Protein AF-A0A538D6B8-F1 (afdb_monomer_lite)

Secondary structure (DSSP, 8-state):
-EEEEETTEEEEEEEE--HHHHHHHHHHHHHHHHHHHTT--BPPEEEEEESSSS-EEEEEEPPSSEE-S---HHHHHHHHHHHHHHTT-----TT---HHHHHHHHHTS-TTSHHHHHHHH-HHHHHHHHHHHHHHGGGTTPPPPS-----S---GGGEEEETTEEEEE--TT--

Radius of gyration: 18.19 Å; chains: 1; bounding box: 43×38×47 Å

Foldseek 3Di:
DDWDADPVGIKDKDKDQDVLLQLCVVVLLVLVVLLVVLVQQAWAWPDWAAPDPRIIMTMTDDWDFAFAPDDDPVNVVVVVVSVVSQFQDDDPDPSHDQVLVVVLCVLPVCVVVVLVVQCVPDVVSVVVSVVVNVVCVVCNPPRDDRGGQDQVDPDRRQFGDDPSHTNYGDDSSDD

pLDDT: mean 91.88, std 6.64, range [50.47, 98.0]

Structure (mmCIF, N/CA/C/O backbone):
data_AF-A0A538D6B8-F1
#
_entry.id   AF-A0A538D6B8-F1
#
loop_
_atom_site.group_PDB
_atom_site.id
_atom_site.type_symbol
_atom_site.label_atom_id
_atom_site.label_alt_id
_atom_site.label_comp_id
_atom_site.label_asym_id
_atom_site.label_entity_id
_atom_site.label_seq_id
_atom_site.pdbx_PDB_ins_code
_atom_site.Cartn_x
_atom_site.Cartn_y
_atom_site.Cartn_z
_atom_site.occupancy
_atom_site.B_iso_or_equiv
_atom_site.auth_seq_id
_atom_site.auth_comp_id
_atom_site.auth_asym_id
_atom_site.auth_atom_id
_atom_site.pdbx_PDB_model_num
ATOM 1 N N . MET A 1 1 ? 0.659 13.974 6.901 1.00 80.56 1 MET A N 1
ATOM 2 C CA . MET A 1 1 ? 0.075 13.015 7.863 1.00 80.56 1 MET A CA 1
ATOM 3 C C . MET A 1 1 ? 0.333 13.519 9.270 1.00 80.56 1 MET A C 1
ATOM 5 O O . MET A 1 1 ? 1.443 13.964 9.541 1.00 80.56 1 MET A O 1
ATOM 9 N N . TRP A 1 2 ? -0.669 13.457 10.142 1.00 91.81 2 TRP A N 1
ATOM 10 C CA . TRP A 1 2 ? -0.565 13.884 11.536 1.00 91.81 2 TRP A CA 1
ATOM 11 C C . TRP A 1 2 ? -1.100 12.805 12.470 1.00 91.81 2 TRP A C 1
ATOM 13 O O . TRP A 1 2 ? -2.063 12.115 12.143 1.00 91.81 2 TRP A O 1
ATOM 23 N N . LEU A 1 3 ? -0.480 12.698 13.642 1.00 90.50 3 LEU A N 1
ATOM 24 C CA . LEU A 1 3 ? -1.014 11.953 14.773 1.00 90.50 3 LEU A CA 1
ATOM 25 C C . LEU A 1 3 ? -1.857 12.904 15.624 1.00 90.50 3 LEU A C 1
ATOM 27 O O . LEU A 1 3 ? -1.390 13.991 15.967 1.00 90.50 3 LEU A O 1
ATOM 31 N N . ALA A 1 4 ? -3.072 12.494 15.974 1.00 91.88 4 ALA A N 1
ATOM 32 C CA . ALA A 1 4 ? -3.955 13.256 16.847 1.00 91.88 4 ALA A CA 1
ATOM 33 C C . ALA A 1 4 ? -4.591 12.357 17.912 1.00 91.88 4 ALA A C 1
ATOM 35 O O . ALA A 1 4 ? -4.790 11.162 17.702 1.00 91.88 4 ALA A O 1
ATOM 36 N N . GLU A 1 5 ? -4.932 12.952 19.052 1.00 93.56 5 GLU A N 1
ATOM 37 C CA . GLU A 1 5 ? -5.775 12.314 20.062 1.00 93.56 5 GLU A CA 1
ATOM 38 C C . GLU A 1 5 ? -7.247 12.597 19.762 1.00 93.56 5 GLU A C 1
ATOM 40 O O . GLU A 1 5 ? -7.612 13.700 19.349 1.00 93.56 5 GLU A O 1
ATOM 45 N N . SER A 1 6 ? -8.106 11.605 19.986 1.00 90.00 6 SER A N 1
ATOM 46 C CA . SER A 1 6 ? -9.552 11.723 19.807 1.00 90.00 6 SER A CA 1
ATOM 47 C C . SER A 1 6 ? -10.302 11.033 20.954 1.00 90.00 6 SER A C 1
ATOM 49 O O . SER A 1 6 ? -9.709 10.236 21.684 1.00 90.00 6 SER A O 1
ATOM 51 N N . PRO A 1 7 ? -11.620 11.254 21.109 1.00 90.62 7 PRO A N 1
ATOM 52 C CA . PRO A 1 7 ? -12.423 10.529 22.097 1.00 90.62 7 PRO A CA 1
ATOM 53 C C . PRO A 1 7 ? -12.424 9.001 21.924 1.00 90.62 7 PRO A C 1
ATOM 55 O O . PRO A 1 7 ? -12.747 8.287 22.869 1.00 90.62 7 PRO A O 1
ATOM 58 N N . VAL A 1 8 ? -12.066 8.496 20.735 1.00 88.75 8 VAL A N 1
ATOM 59 C CA . VAL A 1 8 ? -11.955 7.057 20.433 1.00 88.75 8 VAL A CA 1
ATOM 60 C C . VAL A 1 8 ? -10.505 6.549 20.483 1.00 88.75 8 VAL A C 1
ATOM 62 O O . VAL A 1 8 ? -10.230 5.429 20.058 1.00 88.75 8 VAL A O 1
ATOM 65 N N . GLY A 1 9 ? -9.582 7.360 21.012 1.00 92.75 9 GLY A N 1
ATOM 66 C CA . GLY A 1 9 ? -8.151 7.073 21.115 1.00 92.75 9 GLY A CA 1
ATOM 67 C C . GLY A 1 9 ? -7.306 7.741 20.020 1.00 92.75 9 GLY A C 1
ATOM 68 O O . GLY A 1 9 ? -7.801 8.625 19.310 1.00 92.75 9 GLY A O 1
ATOM 69 N N . PRO A 1 10 ? -6.032 7.336 19.871 1.00 95.50 10 PRO A N 1
ATOM 70 C CA . PRO A 1 10 ? -5.128 7.914 18.884 1.00 95.50 10 PRO A CA 1
ATOM 71 C C . PRO A 1 10 ? -5.572 7.619 17.447 1.00 95.50 10 PRO A C 1
ATOM 73 O O . PRO A 1 10 ? -5.929 6.489 17.101 1.00 95.50 10 PRO A O 1
ATOM 76 N N . VAL A 1 11 ? -5.496 8.634 16.592 1.00 97.12 11 VAL A N 1
ATOM 77 C CA . VAL A 1 11 ? -5.908 8.579 15.185 1.00 97.12 11 VAL A CA 1
ATOM 78 C C . VAL A 1 11 ? -4.834 9.151 14.271 1.00 97.12 11 VAL A C 1
ATOM 80 O O . VAL A 1 11 ? -4.050 10.021 14.658 1.00 97.12 11 VAL A O 1
ATOM 83 N N . VAL A 1 12 ? -4.812 8.663 13.037 1.00 96.69 12 VAL A N 1
ATOM 84 C CA . VAL A 1 12 ? -3.975 9.180 11.958 1.00 96.69 12 VAL A CA 1
ATOM 85 C C . VAL A 1 12 ? -4.847 10.016 11.031 1.00 96.69 12 VAL A C 1
ATOM 87 O O . VAL A 1 12 ? -5.879 9.552 10.552 1.00 96.69 12 VAL A O 1
ATOM 90 N N . VAL A 1 13 ? -4.421 11.254 10.782 1.00 96.00 13 VAL A N 1
ATOM 91 C CA . VAL A 1 13 ? -5.058 12.175 9.838 1.00 96.00 13 VAL A CA 1
ATOM 92 C C . VAL A 1 13 ? -4.179 12.290 8.599 1.00 96.00 13 VAL A C 1
ATOM 94 O O . VAL A 1 13 ? -3.024 12.731 8.680 1.00 96.00 13 VAL A O 1
ATOM 97 N N . LYS A 1 14 ? -4.722 11.932 7.438 1.00 94.44 14 LYS A N 1
ATOM 98 C CA . LYS A 1 14 ? -4.088 12.141 6.132 1.00 94.44 14 LYS A CA 1
ATOM 99 C C . LYS A 1 14 ? -4.869 13.223 5.395 1.00 94.44 14 LYS A C 1
ATOM 101 O O . LYS A 1 14 ? -6.077 13.099 5.237 1.00 94.44 14 LYS A O 1
ATOM 106 N N . VAL A 1 15 ? -4.180 14.285 4.985 1.00 93.31 15 VAL A N 1
ATOM 107 C CA . VAL A 1 15 ? -4.728 15.335 4.115 1.00 93.31 15 VAL A CA 1
ATOM 108 C C . VAL A 1 15 ? -4.021 15.185 2.778 1.00 93.31 15 VAL A C 1
ATOM 110 O O . VAL A 1 15 ? -2.790 15.148 2.739 1.00 93.31 15 VAL A O 1
ATOM 113 N N . LEU A 1 16 ? -4.802 15.041 1.719 1.00 90.25 16 LEU A N 1
ATOM 114 C CA . LEU A 1 16 ? -4.365 14.639 0.394 1.00 90.25 16 LEU A CA 1
ATOM 115 C C . LEU A 1 16 ? -4.830 15.689 -0.609 1.00 90.25 16 LEU A C 1
ATOM 117 O O . LEU A 1 16 ? -6.024 15.965 -0.698 1.00 90.25 16 LEU A O 1
ATOM 121 N N . ALA A 1 17 ? -3.897 16.230 -1.387 1.00 86.62 17 ALA A N 1
ATOM 122 C CA . ALA A 1 17 ? -4.180 17.157 -2.482 1.00 86.62 17 ALA A CA 1
ATOM 123 C C . ALA A 1 17 ? -4.180 16.427 -3.839 1.00 86.62 17 ALA A C 1
ATOM 125 O O . ALA A 1 17 ? -3.571 16.883 -4.803 1.00 86.62 17 ALA A O 1
ATOM 126 N N . ASN A 1 18 ? -4.796 15.240 -3.891 1.00 80.69 18 ASN A N 1
ATOM 127 C CA . ASN A 1 18 ? -4.898 14.424 -5.101 1.00 80.69 18 ASN A CA 1
ATOM 128 C C . ASN A 1 18 ? -6.381 14.091 -5.378 1.00 80.69 18 ASN A C 1
ATOM 130 O O . ASN A 1 18 ? -6.978 13.304 -4.633 1.00 80.69 18 ASN A O 1
ATOM 134 N N . PRO A 1 19 ? -6.992 14.656 -6.438 1.00 76.19 19 PRO A N 1
ATOM 135 C CA . PRO A 1 19 ? -8.399 14.417 -6.757 1.00 76.19 19 PRO A CA 1
ATOM 136 C C . PRO A 1 19 ? -8.697 12.954 -7.125 1.00 76.19 19 PRO A C 1
ATOM 138 O O . PRO A 1 19 ? -9.828 12.504 -6.939 1.00 76.19 19 PRO A O 1
ATOM 141 N N . HIS A 1 20 ? -7.703 12.187 -7.588 1.00 79.88 20 HIS A N 1
ATOM 142 C CA . HIS A 1 20 ? -7.871 10.764 -7.895 1.00 79.88 20 HIS A CA 1
ATOM 143 C C . HIS A 1 20 ? -8.093 9.926 -6.633 1.00 79.88 20 HIS A C 1
ATOM 145 O O . HIS A 1 20 ? -8.907 9.000 -6.644 1.00 79.88 20 HIS A O 1
ATOM 151 N N . VAL A 1 21 ? -7.455 10.293 -5.516 1.00 81.19 21 VAL A N 1
ATOM 152 C CA . VAL A 1 21 ? -7.652 9.585 -4.243 1.00 81.19 21 VAL A CA 1
ATOM 153 C C . VAL A 1 21 ? -9.084 9.762 -3.742 1.00 81.19 21 VAL A C 1
ATOM 155 O O . VAL A 1 21 ? -9.703 8.782 -3.328 1.00 81.19 21 VAL A O 1
ATOM 158 N N . ALA A 1 22 ? -9.632 10.977 -3.859 1.00 84.00 22 ALA A N 1
ATOM 159 C CA . ALA A 1 22 ? -11.009 11.286 -3.478 1.00 84.00 22 ALA A CA 1
ATOM 160 C C . ALA A 1 22 ? -12.039 10.468 -4.275 1.00 84.00 22 ALA A C 1
ATOM 162 O O . ALA A 1 22 ? -13.002 9.966 -3.695 1.00 84.00 22 ALA A O 1
ATOM 163 N N . ALA A 1 23 ? -11.830 10.325 -5.589 1.00 85.06 23 ALA A N 1
ATOM 164 C CA . ALA A 1 23 ? -12.714 9.559 -6.465 1.00 85.06 23 ALA A CA 1
ATOM 165 C C . ALA A 1 23 ? -12.670 8.048 -6.172 1.00 85.06 23 ALA A C 1
ATOM 167 O O . ALA A 1 23 ? -13.707 7.391 -6.210 1.00 85.06 23 ALA A O 1
ATOM 168 N N . GLY A 1 24 ? -11.492 7.510 -5.841 1.00 88.12 24 GLY A N 1
ATOM 169 C CA . GLY A 1 24 ? -11.305 6.081 -5.571 1.00 88.12 24 GLY A CA 1
ATOM 170 C C . GLY A 1 24 ? -11.597 5.637 -4.134 1.00 88.12 24 GLY A C 1
ATOM 171 O O . GLY A 1 24 ? -11.585 4.440 -3.856 1.00 88.12 24 GLY A O 1
ATOM 172 N N . GLU A 1 25 ? -11.849 6.558 -3.199 1.00 89.88 25 GLU A N 1
ATOM 173 C CA . GLU A 1 25 ? -11.970 6.206 -1.778 1.00 89.88 25 GLU A CA 1
ATOM 174 C C . GLU A 1 25 ? -13.154 5.293 -1.420 1.00 89.88 25 GLU A C 1
ATOM 176 O O . GLU A 1 25 ? -12.968 4.373 -0.618 1.00 89.88 25 GLU A O 1
ATOM 181 N N . PRO A 1 26 ? -14.360 5.461 -1.993 1.00 88.88 26 PRO A N 1
ATOM 182 C CA . PRO A 1 26 ? -15.455 4.526 -1.730 1.00 88.88 26 PRO A CA 1
ATOM 183 C C . PRO A 1 26 ? -15.117 3.085 -2.148 1.00 88.88 26 PRO A C 1
ATOM 185 O O . PRO A 1 26 ? -15.396 2.135 -1.408 1.00 88.88 26 PRO A O 1
ATOM 188 N N . TRP A 1 27 ? -14.462 2.923 -3.304 1.00 90.69 27 TRP A N 1
ATOM 189 C CA . TRP A 1 27 ? -13.967 1.629 -3.779 1.00 90.69 27 TRP A CA 1
ATOM 190 C C . TRP A 1 27 ? -12.889 1.076 -2.838 1.00 90.69 27 TRP A C 1
ATOM 192 O O . TRP A 1 27 ? -13.034 -0.038 -2.337 1.00 90.69 27 TRP A O 1
ATOM 202 N N . ARG A 1 28 ? -11.867 1.875 -2.502 1.00 91.62 28 ARG A N 1
ATOM 203 C CA . ARG A 1 28 ? -10.765 1.478 -1.607 1.00 91.62 28 ARG A CA 1
ATOM 204 C C . ARG A 1 28 ? -11.265 1.064 -0.227 1.00 91.62 28 ARG A C 1
ATOM 206 O O . ARG A 1 28 ? -10.864 0.024 0.280 1.00 91.62 28 ARG A O 1
ATOM 213 N N . THR A 1 29 ? -12.191 1.817 0.360 1.00 92.25 29 THR A N 1
ATOM 214 C CA . THR A 1 29 ? -12.805 1.471 1.652 1.00 92.25 29 THR A CA 1
ATOM 215 C C . THR A 1 29 ? -13.498 0.104 1.593 1.00 92.25 29 THR A C 1
ATOM 217 O O . THR A 1 29 ? -13.396 -0.681 2.535 1.00 92.25 29 THR A O 1
ATOM 220 N N . SER A 1 30 ? -14.142 -0.222 0.468 1.00 92.12 30 SER A N 1
ATOM 221 C CA . SER A 1 30 ? -14.769 -1.532 0.254 1.00 92.12 30 SER A CA 1
ATOM 222 C C . SER A 1 30 ? -13.737 -2.653 0.088 1.00 92.12 30 SER A C 1
ATOM 224 O O . SER A 1 30 ? -13.913 -3.725 0.669 1.00 92.12 30 SER A O 1
ATOM 226 N N . MET A 1 31 ? -12.631 -2.403 -0.625 1.00 92.50 31 MET A N 1
ATOM 227 C CA . MET A 1 31 ? -11.510 -3.349 -0.722 1.00 92.50 31 MET A CA 1
ATOM 228 C C . MET A 1 31 ? -10.882 -3.636 0.645 1.00 92.50 31 MET A C 1
ATOM 230 O O . MET A 1 31 ? -10.677 -4.792 1.010 1.00 92.50 31 MET A O 1
ATOM 234 N N . LEU A 1 32 ? -10.611 -2.589 1.430 1.00 94.69 32 LEU A N 1
ATOM 235 C CA . LEU A 1 32 ? -10.021 -2.706 2.764 1.00 94.69 32 LEU A CA 1
ATOM 236 C C . LEU A 1 32 ? -10.941 -3.469 3.718 1.00 94.69 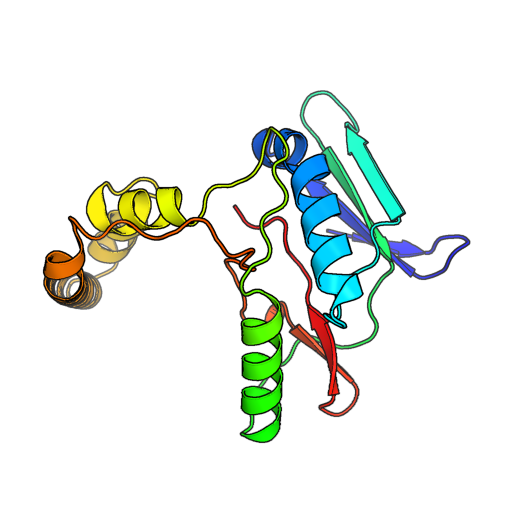32 LEU A C 1
ATOM 238 O O . LEU A 1 32 ? -10.467 -4.292 4.499 1.00 94.69 32 LEU A O 1
ATOM 242 N N . ALA A 1 33 ? -12.256 -3.260 3.628 1.00 94.06 33 ALA A N 1
ATOM 243 C CA . ALA A 1 33 ? -13.224 -4.050 4.381 1.00 94.06 33 ALA A CA 1
ATOM 244 C C . ALA A 1 33 ? -13.208 -5.534 3.965 1.00 94.06 33 ALA A C 1
ATOM 246 O O . ALA A 1 33 ? -13.250 -6.412 4.830 1.00 94.06 33 ALA A O 1
ATOM 247 N N . ALA A 1 34 ? -13.098 -5.830 2.665 1.00 94.38 34 ALA A N 1
ATOM 248 C CA . ALA A 1 34 ? -12.979 -7.200 2.164 1.00 94.38 34 ALA A CA 1
ATOM 249 C C . ALA A 1 34 ? -11.676 -7.879 2.628 1.00 94.38 34 ALA A C 1
ATOM 251 O O . ALA A 1 34 ? -11.707 -9.033 3.056 1.00 94.38 34 ALA A O 1
ATOM 252 N N . LEU A 1 35 ? -10.551 -7.159 2.623 1.00 95.81 35 LEU A N 1
ATOM 253 C CA . LEU A 1 35 ? -9.276 -7.614 3.186 1.00 95.81 35 LEU A CA 1
ATOM 254 C C . LEU A 1 35 ? -9.379 -7.887 4.690 1.00 95.81 35 LEU A C 1
ATOM 256 O O . LEU A 1 35 ? -8.973 -8.951 5.161 1.00 95.81 35 LEU A O 1
ATOM 260 N N . ALA A 1 36 ? -9.956 -6.952 5.449 1.00 96.31 36 ALA A N 1
ATOM 261 C CA . ALA A 1 36 ? -10.151 -7.101 6.888 1.00 96.31 36 ALA A CA 1
ATOM 262 C C . ALA A 1 36 ? -10.978 -8.354 7.214 1.00 96.31 36 ALA A C 1
ATOM 264 O O . ALA A 1 36 ? -10.641 -9.099 8.134 1.00 96.31 36 ALA A O 1
ATOM 265 N N . ALA A 1 37 ? -12.017 -8.639 6.421 1.00 96.12 37 ALA A N 1
ATOM 266 C CA . ALA A 1 37 ? -12.844 -9.837 6.568 1.00 96.12 37 ALA A CA 1
ATOM 267 C C . ALA A 1 37 ? -12.064 -11.150 6.354 1.00 96.12 37 ALA A C 1
ATOM 269 O O . ALA A 1 37 ? -12.479 -12.195 6.855 1.00 96.12 37 ALA A O 1
ATOM 270 N N . ARG A 1 38 ? -10.919 -11.103 5.662 1.00 96.50 38 ARG A N 1
ATOM 271 C CA . ARG A 1 38 ? -9.989 -12.231 5.485 1.00 96.50 38 ARG A CA 1
ATOM 272 C C . ARG A 1 38 ? -8.898 -12.300 6.557 1.00 96.50 38 ARG A C 1
ATOM 274 O O . ARG A 1 38 ? -8.034 -13.168 6.493 1.00 96.50 38 ARG A O 1
ATOM 281 N N . GLY A 1 39 ? -8.932 -11.411 7.550 1.00 96.56 39 GLY A N 1
ATOM 282 C CA . GLY A 1 39 ? -7.939 -11.342 8.622 1.00 96.56 39 GLY A CA 1
ATOM 283 C C . GLY A 1 39 ? -6.714 -10.490 8.290 1.00 96.56 39 GLY A C 1
ATOM 284 O O . GLY A 1 39 ? -5.745 -10.516 9.048 1.00 96.56 39 GLY A O 1
ATOM 285 N N . TYR A 1 40 ? -6.744 -9.724 7.196 1.00 97.62 40 TYR A N 1
ATOM 286 C CA . TYR A 1 40 ? -5.666 -8.797 6.873 1.00 97.62 40 TYR A CA 1
ATOM 287 C C . TYR A 1 40 ? -5.631 -7.639 7.892 1.00 97.62 40 TYR A C 1
ATOM 289 O O . TYR A 1 40 ? -6.673 -7.021 8.141 1.00 97.62 40 TYR A O 1
ATOM 297 N N . PRO A 1 41 ? -4.468 -7.294 8.478 1.00 97.25 41 PRO A N 1
ATOM 298 C CA . PRO A 1 41 ? -4.367 -6.253 9.496 1.00 97.25 41 PRO A CA 1
ATOM 299 C C . PRO A 1 41 ? -4.352 -4.851 8.866 1.00 97.25 41 PRO A C 1
ATOM 301 O O . PRO A 1 41 ? -3.318 -4.195 8.799 1.00 97.25 41 PRO A O 1
ATOM 304 N N . VAL A 1 42 ? -5.496 -4.380 8.377 1.00 96.62 42 VAL A N 1
ATOM 305 C CA . VAL A 1 42 ? -5.653 -3.009 7.861 1.00 96.62 42 VAL A CA 1
ATOM 306 C C . VAL A 1 42 ? -6.041 -2.033 8.975 1.00 96.62 42 VAL A C 1
ATOM 308 O O . VAL A 1 42 ? -6.659 -2.415 9.972 1.00 96.62 42 VAL A O 1
ATOM 311 N N . ALA A 1 43 ? -5.697 -0.754 8.812 1.00 94.69 43 ALA A N 1
ATOM 312 C CA . ALA A 1 43 ? -6.178 0.294 9.709 1.00 94.69 43 ALA A CA 1
ATOM 313 C C . ALA A 1 43 ? -7.697 0.491 9.556 1.00 94.69 43 ALA A C 1
ATOM 315 O O . ALA A 1 43 ? -8.224 0.518 8.445 1.00 94.69 43 ALA A O 1
ATOM 316 N N . GLU A 1 44 ? -8.414 0.658 10.671 1.00 93.88 44 GLU A N 1
ATOM 317 C CA . GLU A 1 44 ? -9.847 0.956 10.616 1.00 93.88 44 GLU A CA 1
ATOM 318 C C . GLU A 1 44 ? -10.064 2.376 10.101 1.00 93.88 44 GLU A C 1
ATOM 320 O O . GLU A 1 44 ? -9.604 3.349 10.711 1.00 93.88 44 GLU A O 1
ATOM 325 N N . ARG A 1 45 ? -10.826 2.497 9.014 1.00 94.00 45 ARG A N 1
ATOM 326 C CA . ARG A 1 45 ? -11.263 3.791 8.511 1.00 94.00 45 ARG A CA 1
ATOM 327 C C . ARG A 1 45 ? -12.391 4.342 9.381 1.00 94.00 45 ARG A C 1
ATOM 329 O O . ARG A 1 45 ? -13.487 3.795 9.402 1.00 94.00 45 ARG A O 1
ATOM 336 N N . LEU A 1 46 ? -12.128 5.449 10.070 1.00 94.56 46 LEU A N 1
ATOM 337 C CA . LEU A 1 46 ? -13.100 6.103 10.952 1.00 94.56 46 LEU A CA 1
ATOM 338 C C . LEU A 1 46 ? -13.954 7.125 10.203 1.00 94.56 46 LEU A C 1
ATOM 340 O O . LEU A 1 46 ? -15.137 7.282 10.494 1.00 94.56 46 LEU A O 1
ATOM 344 N N . TRP A 1 47 ? -13.344 7.848 9.265 1.00 94.38 47 TRP A N 1
ATOM 345 C CA . TRP A 1 47 ? -14.016 8.857 8.457 1.00 94.38 47 TRP A CA 1
ATOM 346 C C . TRP A 1 47 ? -13.190 9.182 7.209 1.00 94.38 47 TRP A C 1
ATOM 348 O O . TRP A 1 47 ? -11.968 9.041 7.216 1.00 94.38 47 TRP A O 1
ATOM 358 N N . HIS A 1 48 ? -13.845 9.639 6.147 1.00 94.19 48 HIS A N 1
ATOM 359 C CA . HIS A 1 48 ? -13.182 10.240 4.995 1.00 94.19 48 HIS A CA 1
ATOM 360 C C . HIS A 1 48 ? -14.117 11.236 4.296 1.00 94.19 48 HIS A C 1
ATOM 362 O O . HIS A 1 48 ? -15.341 11.094 4.350 1.00 94.19 48 HIS A O 1
ATOM 368 N N . GLY A 1 49 ? -13.560 12.251 3.639 1.00 93.69 49 GLY A N 1
ATOM 369 C CA . GLY A 1 49 ? -14.348 13.255 2.930 1.00 93.69 49 GLY A CA 1
ATOM 370 C C . GLY A 1 49 ? -13.532 14.445 2.442 1.00 93.69 49 GLY A C 1
ATOM 371 O O . GLY A 1 49 ? -12.368 14.615 2.800 1.00 93.69 49 GLY A O 1
ATOM 372 N N . ARG A 1 50 ? -14.153 15.295 1.618 1.00 92.12 50 ARG A N 1
ATOM 373 C CA . ARG A 1 50 ? -13.541 16.565 1.202 1.00 92.12 50 ARG A CA 1
ATOM 374 C C . ARG A 1 50 ? -13.497 17.524 2.390 1.00 92.12 50 ARG A C 1
ATOM 376 O O . ARG A 1 50 ? -14.504 17.693 3.077 1.00 92.12 50 ARG A O 1
ATOM 383 N N . LEU A 1 51 ? -12.340 18.141 2.610 1.00 90.50 51 LEU A N 1
ATOM 384 C CA . LEU A 1 51 ? -12.183 19.255 3.545 1.00 90.50 51 LEU A CA 1
ATOM 385 C C . LEU A 1 51 ? -12.515 20.581 2.854 1.00 90.50 51 LEU A C 1
ATOM 387 O O . LEU A 1 51 ? -13.204 21.420 3.427 1.00 90.50 51 LEU A O 1
ATOM 391 N N . ASP A 1 52 ? -12.053 20.726 1.615 1.00 89.50 52 ASP A N 1
ATOM 392 C CA . ASP A 1 52 ? -12.281 21.868 0.735 1.00 89.50 52 ASP A CA 1
ATOM 393 C C . ASP A 1 52 ? -12.201 21.419 -0.740 1.00 89.50 52 ASP A C 1
ATOM 395 O O . ASP A 1 52 ? -12.306 20.225 -1.050 1.00 89.50 52 ASP A O 1
ATOM 399 N N . ASP A 1 53 ? -12.076 22.371 -1.666 1.00 86.69 53 ASP A N 1
ATOM 400 C CA . ASP A 1 53 ? -12.021 22.078 -3.098 1.00 86.69 53 ASP A CA 1
ATOM 401 C C . ASP A 1 53 ? -10.721 21.391 -3.544 1.00 86.69 53 ASP A C 1
ATOM 403 O O . ASP A 1 53 ? -10.714 20.706 -4.569 1.00 86.69 53 ASP A O 1
ATOM 407 N N . GLU A 1 54 ? -9.648 21.504 -2.769 1.00 88.25 54 GLU A N 1
ATOM 408 C CA . GLU A 1 54 ? -8.316 21.006 -3.121 1.00 88.25 54 GLU A CA 1
ATOM 409 C C . GLU A 1 54 ? -7.907 19.794 -2.277 1.00 88.25 54 GLU A C 1
ATOM 411 O O . GLU A 1 54 ? -7.085 18.987 -2.709 1.00 88.25 54 GLU A O 1
ATOM 416 N N . SER A 1 55 ? -8.508 19.633 -1.097 1.00 90.69 55 SER A N 1
ATOM 417 C CA . SER A 1 55 ? -8.071 18.686 -0.079 1.00 90.69 55 SER A CA 1
ATOM 418 C C . SER A 1 55 ? -9.122 17.627 0.233 1.00 90.69 55 SER A C 1
ATOM 420 O O . SER A 1 55 ? -10.278 17.910 0.567 1.00 90.69 55 SER A O 1
ATOM 422 N N . TYR A 1 56 ? -8.679 16.376 0.225 1.00 92.81 56 TYR A N 1
ATOM 423 C CA . TYR A 1 56 ? -9.406 15.228 0.742 1.00 92.81 56 TYR A CA 1
ATOM 424 C C . TYR A 1 56 ? -8.772 14.749 2.041 1.00 92.81 56 TYR A C 1
ATOM 426 O O . TYR A 1 56 ? -7.550 14.763 2.187 1.00 92.81 56 TYR A O 1
ATOM 434 N N . VAL A 1 57 ? -9.590 14.329 2.996 1.00 94.81 57 VAL A N 1
ATOM 435 C CA . VAL A 1 57 ? -9.122 13.911 4.312 1.00 94.81 57 VAL A CA 1
ATOM 436 C C . VAL A 1 57 ? -9.578 12.499 4.606 1.00 94.81 57 VAL A C 1
ATOM 438 O O . VAL A 1 57 ? -10.731 12.140 4.383 1.00 94.81 57 VAL A O 1
ATOM 441 N N . ILE A 1 58 ? -8.647 11.722 5.140 1.00 95.25 58 ILE A N 1
ATOM 442 C CA . ILE A 1 58 ? -8.844 10.366 5.629 1.00 95.25 58 ILE A CA 1
ATOM 443 C C . ILE A 1 58 ? -8.462 10.342 7.106 1.00 95.25 58 ILE A C 1
ATOM 445 O O . ILE A 1 58 ? -7.395 10.824 7.499 1.00 95.25 58 ILE A O 1
ATOM 449 N N . LEU A 1 59 ? -9.355 9.786 7.920 1.00 95.62 59 LEU A N 1
ATOM 450 C CA . LEU A 1 59 ? -9.168 9.568 9.344 1.00 95.62 59 LEU A CA 1
ATOM 451 C C . LEU A 1 59 ? -9.166 8.070 9.632 1.00 95.62 59 LEU A C 1
ATOM 453 O O . LEU A 1 59 ? -10.152 7.374 9.383 1.00 95.62 59 LEU A O 1
ATOM 457 N N . GLU A 1 60 ? -8.077 7.592 10.216 1.00 96.38 60 GLU A N 1
ATOM 458 C CA . GLU A 1 60 ? -7.872 6.179 10.525 1.00 96.38 60 GLU A CA 1
ATOM 459 C C . GLU A 1 60 ? -7.591 5.989 12.008 1.00 96.38 60 GLU A C 1
ATOM 461 O O . GLU A 1 60 ? -6.937 6.821 12.648 1.00 96.38 60 GLU A O 1
ATOM 466 N N . ARG A 1 61 ? -8.051 4.870 12.572 1.00 96.00 61 ARG A N 1
ATOM 467 C CA . ARG A 1 61 ? -7.593 4.464 13.898 1.00 96.00 61 ARG A CA 1
ATOM 468 C C . ARG A 1 61 ? -6.106 4.158 13.810 1.00 96.00 61 ARG A C 1
ATOM 470 O O . ARG A 1 61 ? -5.672 3.407 12.937 1.00 96.00 61 ARG A O 1
ATOM 477 N N . ARG A 1 62 ? -5.321 4.708 14.738 1.00 95.44 62 ARG A N 1
ATOM 478 C CA . ARG A 1 62 ? -3.897 4.395 14.797 1.00 95.44 62 ARG A CA 1
ATOM 479 C C . ARG A 1 62 ? -3.716 2.912 15.095 1.00 95.44 62 ARG A C 1
ATOM 481 O O . ARG A 1 62 ? -4.178 2.419 16.123 1.00 95.44 62 ARG A O 1
ATOM 488 N N . VAL A 1 63 ? -2.972 2.237 14.230 1.00 95.56 63 VAL A N 1
ATOM 489 C CA . VAL A 1 63 ? -2.542 0.865 14.471 1.00 95.56 63 VAL A CA 1
ATOM 490 C C . VAL A 1 63 ? -1.325 0.870 15.397 1.00 95.56 63 VAL A C 1
ATOM 492 O O . VAL A 1 63 ? -0.408 1.680 15.253 1.00 95.56 63 VAL A O 1
ATOM 495 N N . THR A 1 64 ? -1.339 -0.007 16.397 1.00 94.62 64 THR A N 1
ATOM 496 C CA . THR A 1 64 ? -0.220 -0.179 17.328 1.00 94.62 64 THR A CA 1
ATOM 497 C C . THR A 1 64 ? 0.964 -0.809 16.609 1.00 94.62 64 THR A C 1
ATOM 499 O O . THR A 1 64 ? 0.770 -1.726 15.825 1.00 94.62 64 THR A O 1
ATOM 502 N N . GLY A 1 65 ? 2.181 -0.375 16.922 1.00 95.69 65 GLY A N 1
ATOM 503 C CA . GLY A 1 65 ? 3.411 -0.948 16.381 1.00 95.69 65 GLY A CA 1
ATOM 504 C C . GLY A 1 65 ? 4.350 0.118 15.843 1.00 95.69 65 GLY A C 1
ATOM 505 O O . GLY A 1 65 ? 4.036 1.313 15.850 1.00 95.69 65 GLY A O 1
ATOM 506 N N . LEU A 1 66 ? 5.518 -0.336 15.413 1.00 96.19 66 LEU A N 1
ATOM 507 C CA . LEU A 1 66 ? 6.502 0.463 14.696 1.00 96.19 66 LEU A CA 1
ATOM 508 C C . LEU A 1 66 ? 6.750 -0.159 13.321 1.00 96.19 66 LEU A C 1
ATOM 510 O O . LEU A 1 66 ? 6.594 -1.376 13.191 1.00 96.19 66 LEU A O 1
ATOM 514 N N . PRO A 1 67 ? 7.143 0.645 12.320 1.00 96.69 67 PRO A N 1
ATOM 515 C CA . PRO A 1 67 ? 7.543 0.117 11.028 1.00 96.69 67 PRO A CA 1
ATOM 516 C C . PRO A 1 67 ? 8.640 -0.942 11.158 1.00 96.69 67 PRO A C 1
ATOM 518 O O . PRO A 1 67 ? 9.547 -0.802 11.987 1.00 96.69 67 PRO A O 1
ATOM 521 N N . L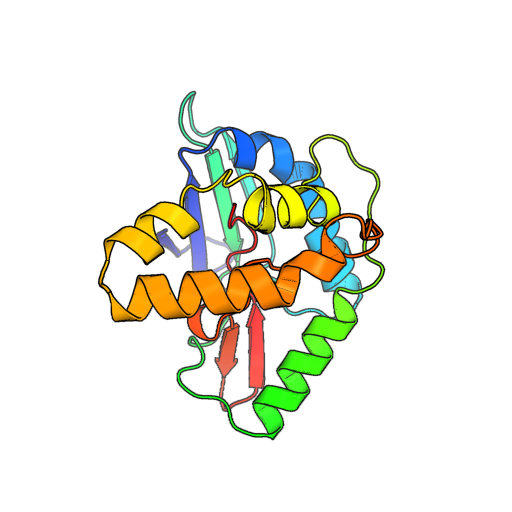EU A 1 68 ? 8.579 -1.983 10.332 1.00 95.75 68 LEU A N 1
ATOM 522 C CA . LEU A 1 68 ? 9.636 -2.982 10.274 1.00 95.75 68 LEU A CA 1
ATOM 523 C C . LEU A 1 68 ? 10.940 -2.328 9.799 1.00 95.75 68 LEU A C 1
ATOM 525 O O . LEU A 1 68 ? 10.995 -1.666 8.765 1.00 95.75 68 LEU A O 1
ATOM 529 N N . ALA A 1 69 ? 12.015 -2.529 10.560 1.00 92.62 69 ALA A N 1
ATOM 530 C CA . ALA A 1 69 ? 13.354 -2.079 10.172 1.00 92.62 69 ALA A CA 1
ATOM 531 C C . ALA A 1 69 ? 14.128 -3.162 9.403 1.00 92.62 69 ALA A C 1
ATOM 533 O O . ALA A 1 69 ? 14.994 -2.860 8.585 1.00 92.62 69 ALA A O 1
ATOM 534 N N . THR A 1 70 ? 13.826 -4.428 9.689 1.00 92.88 70 THR A N 1
ATOM 535 C CA . THR A 1 70 ? 14.472 -5.611 9.118 1.00 92.88 70 THR A CA 1
ATOM 536 C C . THR A 1 70 ? 13.445 -6.717 8.917 1.00 92.88 70 THR A C 1
ATOM 538 O O . THR A 1 70 ? 12.375 -6.685 9.520 1.00 92.88 70 THR A O 1
ATOM 541 N N . MET A 1 71 ? 13.801 -7.717 8.114 1.00 92.81 71 MET A N 1
ATOM 542 C CA . MET A 1 71 ? 12.972 -8.886 7.836 1.00 92.81 71 MET A CA 1
ATOM 543 C C . MET A 1 71 ? 13.813 -10.147 8.026 1.00 92.81 71 MET A C 1
ATOM 545 O O . MET A 1 71 ? 14.827 -10.323 7.349 1.00 92.81 71 MET A O 1
ATOM 549 N N . ASP A 1 72 ? 13.411 -10.994 8.967 1.00 94.25 72 ASP A N 1
ATOM 550 C CA . ASP A 1 72 ? 13.915 -12.360 9.097 1.00 94.25 72 ASP A CA 1
ATOM 551 C C . ASP A 1 72 ? 13.014 -13.341 8.327 1.00 94.25 72 ASP A C 1
ATOM 553 O O . ASP A 1 72 ? 12.072 -12.939 7.641 1.00 94.25 72 ASP A O 1
ATOM 557 N N . SER A 1 73 ? 13.325 -14.637 8.397 1.00 96.38 73 SER A N 1
ATOM 558 C CA . SER A 1 73 ? 12.559 -15.665 7.687 1.00 96.38 73 SER A CA 1
ATOM 559 C C . SER A 1 73 ? 11.106 -15.758 8.156 1.00 96.38 73 SER A C 1
ATOM 561 O O . SER A 1 73 ? 10.220 -15.892 7.323 1.00 96.38 73 SER A O 1
ATOM 563 N N . GLU A 1 74 ? 10.846 -15.634 9.460 1.00 95.75 74 GLU A N 1
ATOM 564 C CA . GLU A 1 74 ? 9.482 -15.702 10.000 1.00 95.75 74 GLU A CA 1
ATOM 565 C C . GLU A 1 74 ? 8.647 -14.493 9.554 1.00 95.75 74 GLU A C 1
ATOM 567 O O . GLU A 1 74 ? 7.496 -14.632 9.142 1.00 95.75 74 GLU A O 1
ATOM 572 N N . THR A 1 75 ? 9.253 -13.305 9.554 1.00 95.00 75 THR A N 1
ATOM 573 C CA . THR A 1 75 ? 8.628 -12.078 9.052 1.00 95.00 75 THR A CA 1
ATOM 574 C C . THR A 1 75 ? 8.344 -12.176 7.554 1.00 95.00 75 THR A C 1
ATOM 576 O O . THR A 1 75 ? 7.283 -11.745 7.109 1.00 95.00 75 THR A O 1
ATOM 579 N N . LEU A 1 76 ? 9.258 -12.757 6.768 1.00 96.19 76 LEU A N 1
ATOM 580 C CA . LEU A 1 76 ? 9.043 -12.989 5.339 1.00 96.19 76 LEU A CA 1
ATOM 581 C C . LEU A 1 76 ? 7.854 -13.928 5.101 1.00 96.19 76 LEU A C 1
ATOM 583 O O . LEU A 1 76 ? 6.986 -13.599 4.296 1.00 96.19 76 LEU A O 1
ATOM 587 N N . ASP A 1 77 ? 7.777 -15.047 5.821 1.00 97.62 77 ASP A N 1
ATOM 588 C CA . ASP A 1 77 ? 6.661 -15.991 5.705 1.00 97.62 77 ASP A CA 1
ATOM 589 C C . ASP A 1 77 ? 5.325 -15.321 6.068 1.00 97.62 77 ASP A C 1
ATOM 591 O O . ASP A 1 77 ? 4.317 -15.513 5.384 1.00 97.62 77 ASP A O 1
ATOM 595 N N . ALA A 1 78 ? 5.318 -14.468 7.098 1.00 96.62 78 ALA A N 1
ATOM 596 C CA . ALA A 1 78 ? 4.144 -13.687 7.472 1.00 96.62 78 ALA A CA 1
ATOM 597 C C . ALA A 1 78 ? 3.742 -12.672 6.387 1.00 96.62 78 ALA A C 1
ATOM 599 O O . ALA A 1 78 ? 2.556 -12.532 6.092 1.00 96.62 78 ALA A O 1
ATOM 600 N N . LEU A 1 79 ? 4.703 -11.984 5.765 1.00 96.69 79 LEU A N 1
ATOM 601 C CA . LEU A 1 79 ? 4.442 -11.049 4.666 1.00 96.69 79 LEU A CA 1
ATOM 602 C C . LEU A 1 79 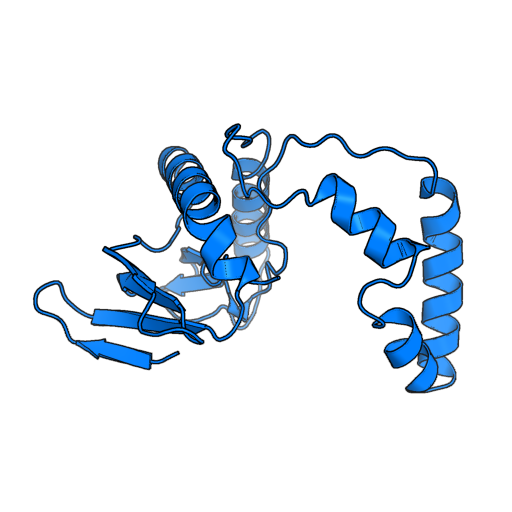? 3.911 -11.761 3.420 1.00 96.69 79 LEU A C 1
ATOM 604 O O . LEU A 1 79 ? 2.974 -11.269 2.798 1.00 96.69 79 LEU A O 1
ATOM 608 N N . LEU A 1 80 ? 4.455 -12.932 3.083 1.00 97.06 80 LEU A N 1
ATOM 609 C CA . LEU A 1 80 ? 3.942 -13.760 1.992 1.00 97.06 80 LEU A CA 1
ATOM 610 C C . LEU A 1 80 ? 2.503 -14.198 2.271 1.00 97.06 80 LEU A C 1
ATOM 612 O O . LEU A 1 80 ? 1.648 -14.061 1.403 1.00 97.06 80 LEU A O 1
ATOM 616 N N . ALA A 1 81 ? 2.200 -14.622 3.500 1.00 97.12 81 ALA A N 1
ATOM 617 C CA . ALA A 1 81 ? 0.832 -14.952 3.887 1.00 97.12 81 ALA A CA 1
ATOM 618 C C . ALA A 1 81 ? -0.125 -13.756 3.740 1.00 97.12 81 ALA A C 1
ATOM 620 O O . ALA A 1 81 ? -1.282 -13.952 3.380 1.00 97.12 81 ALA A O 1
ATOM 621 N N . LEU A 1 82 ? 0.336 -12.520 3.972 1.00 97.06 82 LEU A N 1
ATOM 622 C CA . LEU A 1 82 ? -0.463 -11.327 3.689 1.00 97.06 82 LEU A CA 1
ATOM 623 C C . LEU A 1 82 ? -0.694 -11.138 2.187 1.00 97.06 82 LEU A C 1
ATOM 625 O O . LEU A 1 82 ? -1.827 -10.885 1.792 1.00 97.06 82 LEU A O 1
ATOM 629 N N . VAL A 1 83 ? 0.326 -11.303 1.343 1.00 95.88 83 VAL A N 1
ATOM 630 C CA . VAL A 1 83 ? 0.160 -11.224 -0.121 1.00 95.88 83 VAL A CA 1
ATOM 631 C C . VAL A 1 83 ? -0.903 -12.214 -0.608 1.00 95.88 83 VAL A C 1
ATOM 633 O O . VAL A 1 83 ? -1.782 -11.828 -1.370 1.00 95.88 83 VAL A O 1
ATOM 636 N N . GLU A 1 84 ? -0.921 -13.441 -0.089 1.00 96.31 84 GLU A N 1
ATOM 637 C CA . GLU A 1 84 ? -1.946 -14.436 -0.446 1.00 96.31 84 GLU A CA 1
ATOM 638 C C . GLU A 1 84 ? -3.376 -13.993 -0.084 1.00 96.31 84 GLU A C 1
ATOM 640 O O . GLU A 1 84 ? -4.337 -14.329 -0.776 1.00 96.31 84 GLU A O 1
ATOM 645 N N . LEU A 1 85 ? -3.556 -13.196 0.974 1.00 96.31 85 LEU A N 1
ATOM 646 C CA . LEU A 1 85 ? -4.878 -12.683 1.351 1.00 96.31 85 LEU A CA 1
ATOM 647 C C . LEU A 1 85 ? -5.418 -11.626 0.369 1.00 96.31 85 LEU A C 1
ATOM 649 O O . LEU A 1 85 ? -6.637 -11.420 0.336 1.00 96.31 85 LEU A O 1
ATOM 653 N N . GLN A 1 86 ? -4.547 -10.983 -0.419 1.00 93.81 86 GLN A N 1
ATOM 654 C CA . GLN A 1 86 ? -4.903 -9.984 -1.440 1.00 93.81 86 GLN A CA 1
ATOM 655 C C . GLN A 1 86 ? -5.532 -10.615 -2.692 1.00 93.81 86 GLN A C 1
ATOM 657 O O . GLN A 1 86 ? -6.327 -9.967 -3.376 1.00 93.81 86 GLN A O 1
ATOM 662 N N . ALA A 1 87 ? -5.212 -11.883 -2.966 1.00 92.44 87 ALA A N 1
ATOM 663 C CA . ALA A 1 87 ? -5.613 -12.583 -4.180 1.00 92.44 87 ALA A CA 1
ATOM 664 C C . ALA A 1 87 ? -7.136 -12.766 -4.281 1.00 92.44 87 ALA A C 1
ATOM 666 O O . ALA A 1 87 ? -7.790 -13.182 -3.323 1.00 92.44 87 ALA A O 1
ATOM 667 N N . GLY A 1 88 ? -7.740 -12.502 -5.436 1.00 89.88 88 GLY A N 1
ATOM 668 C CA . GLY A 1 88 ? -9.176 -12.700 -5.652 1.00 89.88 88 GLY A CA 1
ATOM 669 C C . GLY A 1 88 ? -10.068 -11.698 -4.909 1.00 89.88 88 GLY A C 1
ATOM 670 O O . GLY A 1 88 ? -11.202 -12.040 -4.561 1.00 89.88 88 GLY A O 1
ATOM 671 N N . ILE A 1 89 ? -9.558 -10.517 -4.550 1.00 89.62 89 ILE A N 1
ATOM 672 C CA . ILE A 1 89 ? -10.377 -9.391 -4.080 1.00 89.62 89 ILE A CA 1
ATOM 673 C C . ILE A 1 89 ? -10.615 -8.457 -5.257 1.00 89.62 89 ILE A C 1
ATOM 675 O O . ILE A 1 89 ? -9.755 -7.658 -5.606 1.00 89.62 89 ILE A O 1
ATOM 679 N N . ASP A 1 90 ? -11.825 -8.511 -5.799 1.00 85.25 90 ASP A N 1
ATOM 680 C CA . ASP A 1 90 ? -12.321 -7.524 -6.750 1.00 85.25 90 ASP A CA 1
ATOM 681 C C . ASP A 1 90 ? -13.783 -7.231 -6.406 1.00 85.25 90 ASP A C 1
ATOM 683 O O . ASP A 1 90 ? -14.670 -8.070 -6.574 1.00 85.25 90 ASP A O 1
ATOM 687 N N . VAL A 1 91 ? -14.030 -6.060 -5.821 1.00 78.00 91 VAL A N 1
ATOM 688 C CA . VAL A 1 91 ? -15.394 -5.537 -5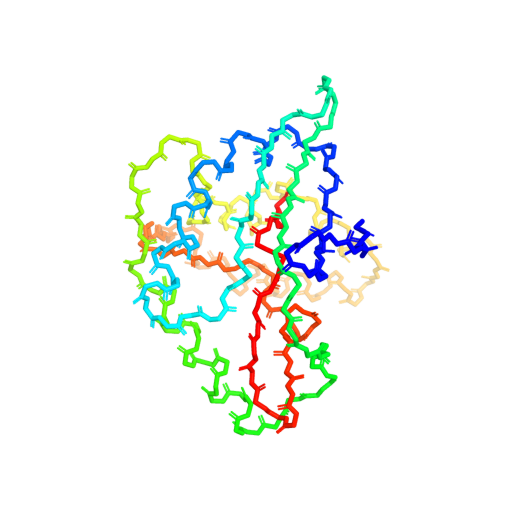.663 1.00 78.00 91 VAL A CA 1
ATOM 689 C C . VAL A 1 91 ? -15.647 -4.597 -6.829 1.00 78.00 91 VAL A C 1
ATOM 691 O O . VAL A 1 91 ? -14.974 -3.573 -6.977 1.00 78.00 91 VAL A O 1
ATOM 694 N N . ASP A 1 92 ? -16.645 -4.950 -7.629 1.00 73.38 92 ASP A N 1
ATOM 695 C CA . ASP A 1 92 ? -17.109 -4.151 -8.755 1.00 73.38 92 ASP A CA 1
ATOM 696 C C . ASP A 1 92 ? -17.815 -2.883 -8.246 1.00 73.38 92 ASP A C 1
ATOM 698 O O . ASP A 1 92 ? -19.011 -2.872 -7.943 1.00 73.38 92 ASP A O 1
ATOM 702 N N . LEU A 1 93 ? -17.028 -1.822 -8.063 1.00 70.69 93 LEU A N 1
ATOM 703 C CA . LEU A 1 93 ? -17.489 -0.481 -7.728 1.00 70.69 93 LEU A CA 1
ATOM 704 C C . LEU A 1 93 ? -16.805 0.538 -8.636 1.00 70.69 93 LEU A C 1
ATOM 706 O O . LEU A 1 93 ? -15.605 0.463 -8.913 1.00 70.69 93 LEU A O 1
ATOM 710 N N . GLU A 1 94 ? -17.585 1.531 -9.056 1.00 74.56 94 GLU A N 1
ATOM 711 C CA . GLU A 1 94 ? -17.107 2.655 -9.854 1.00 74.56 94 GLU A CA 1
ATOM 712 C C . GLU A 1 94 ? -15.981 3.419 -9.134 1.00 74.56 94 GLU A C 1
ATOM 714 O O . GLU A 1 94 ? -15.972 3.550 -7.908 1.00 74.56 94 GLU A O 1
ATOM 719 N N . GLY A 1 95 ? -15.018 3.929 -9.908 1.00 72.31 95 GLY A N 1
ATOM 720 C CA . GLY A 1 95 ? -13.863 4.664 -9.382 1.00 72.31 95 GLY A CA 1
ATOM 721 C C . GLY A 1 95 ? -12.705 3.782 -8.908 1.00 72.31 95 GLY A C 1
ATOM 722 O O . GLY A 1 95 ? -11.724 4.308 -8.386 1.00 72.31 95 GLY A O 1
ATOM 723 N N . GLY A 1 96 ? -12.790 2.461 -9.096 1.00 76.62 96 GLY A N 1
ATOM 724 C CA . GLY A 1 96 ? -11.715 1.549 -8.732 1.00 76.62 96 GLY A CA 1
ATOM 725 C C . GLY A 1 96 ? -10.454 1.693 -9.579 1.00 76.62 96 GLY A C 1
ATOM 726 O O . GLY A 1 96 ? -10.516 1.915 -10.789 1.00 76.62 96 GLY A O 1
ATOM 727 N N . PHE A 1 97 ? -9.298 1.533 -8.936 1.00 80.56 97 PHE A N 1
ATOM 728 C CA . PHE A 1 97 ? -8.010 1.537 -9.621 1.00 80.56 97 PHE A CA 1
ATOM 729 C C . PHE A 1 97 ? -7.752 0.169 -10.254 1.00 80.56 97 PHE A C 1
ATOM 731 O O . PHE A 1 97 ? -7.919 -0.866 -9.612 1.00 80.56 97 PHE A O 1
ATOM 738 N N . ASP A 1 98 ? -7.393 0.161 -11.535 1.00 84.50 98 ASP A N 1
ATOM 739 C CA . ASP A 1 98 ? -7.078 -1.056 -12.276 1.00 84.50 98 ASP A CA 1
ATOM 740 C C . ASP A 1 98 ? -5.561 -1.235 -12.355 1.00 84.50 98 ASP A C 1
ATOM 742 O O . ASP A 1 98 ? -4.895 -0.674 -13.230 1.00 84.50 98 ASP A O 1
ATOM 746 N N . VAL A 1 99 ? -5.015 -2.007 -11.414 1.00 83.75 99 VAL A N 1
ATOM 747 C CA . VAL A 1 99 ? -3.574 -2.276 -11.355 1.00 83.75 99 VAL A CA 1
ATOM 748 C C . VAL A 1 99 ? -3.119 -3.081 -12.570 1.00 83.75 99 VAL A C 1
ATOM 750 O O . VAL A 1 99 ? -2.062 -2.787 -13.129 1.00 83.75 99 VAL A O 1
ATOM 753 N N . ALA A 1 100 ? -3.928 -4.044 -13.019 1.00 87.81 100 ALA A N 1
ATOM 754 C CA . ALA A 1 100 ? -3.635 -4.855 -14.197 1.00 87.81 100 ALA A CA 1
ATOM 755 C C . ALA A 1 100 ? -3.453 -3.976 -15.445 1.00 87.81 100 ALA A C 1
ATOM 757 O O . ALA A 1 100 ? -2.553 -4.218 -16.249 1.00 87.81 100 ALA A O 1
ATOM 758 N N . ARG A 1 101 ? -4.234 -2.895 -15.558 1.00 87.69 101 ARG A N 1
ATOM 759 C CA . ARG A 1 101 ? -4.076 -1.878 -16.605 1.00 87.69 101 ARG A CA 1
ATOM 760 C C . ARG A 1 101 ? -2.913 -0.909 -16.361 1.00 87.69 101 ARG A C 1
ATOM 762 O O . ARG A 1 101 ? -2.300 -0.459 -17.326 1.00 87.69 101 ARG A O 1
ATOM 769 N N . TRP A 1 102 ? -2.614 -0.546 -15.115 1.00 88.06 102 TRP A N 1
ATOM 770 C CA . TRP A 1 102 ? -1.535 0.400 -14.794 1.00 88.06 102 TRP A CA 1
ATOM 771 C C . TRP A 1 102 ? -0.136 -0.181 -15.051 1.00 88.06 102 TRP A C 1
ATOM 773 O O . TRP A 1 102 ? 0.717 0.510 -15.605 1.00 88.06 102 TRP A O 1
ATOM 783 N N . VAL A 1 103 ? 0.095 -1.460 -14.736 1.00 90.19 103 VAL A N 1
ATOM 784 C CA . VAL A 1 103 ? 1.401 -2.130 -14.909 1.00 90.19 103 VAL A CA 1
ATOM 785 C C . VAL A 1 103 ? 1.996 -1.977 -16.321 1.00 90.19 103 VAL A C 1
ATOM 787 O O . VAL A 1 103 ? 3.132 -1.502 -16.420 1.00 90.19 103 VAL A O 1
ATOM 790 N N . PRO A 1 104 ? 1.298 -2.317 -17.425 1.00 92.25 104 PRO A N 1
ATOM 791 C CA . PRO A 1 104 ? 1.862 -2.152 -18.764 1.00 92.25 104 PRO A CA 1
ATOM 792 C C . PRO A 1 104 ? 2.105 -0.680 -19.123 1.00 92.25 104 PRO A C 1
ATOM 794 O O . PRO A 1 104 ? 3.108 -0.371 -19.762 1.00 92.25 104 PRO A O 1
ATOM 797 N N . LEU A 1 105 ? 1.268 0.248 -18.648 1.00 92.19 105 LEU A N 1
ATOM 798 C CA . LEU A 1 105 ? 1.459 1.683 -18.887 1.00 92.19 105 LEU A CA 1
ATOM 799 C C . LEU A 1 105 ? 2.760 2.203 -18.241 1.00 92.19 105 LEU A C 1
ATOM 801 O O . LEU A 1 105 ? 3.455 3.042 -18.818 1.00 92.19 105 LEU A O 1
ATOM 805 N N . VAL A 1 106 ? 3.138 1.675 -17.073 1.00 91.56 106 VAL A N 1
ATOM 806 C CA . VAL A 1 106 ? 4.419 1.996 -16.418 1.00 91.56 106 VAL A CA 1
ATOM 807 C C . VAL A 1 106 ? 5.595 1.301 -17.096 1.00 91.56 106 VAL A C 1
ATOM 809 O O . VAL A 1 106 ? 6.625 1.930 -17.344 1.00 91.56 106 VAL A O 1
ATOM 812 N N . LEU A 1 107 ? 5.475 0.002 -17.379 1.00 92.94 107 LEU A N 1
ATOM 813 C CA . LEU A 1 107 ? 6.578 -0.799 -17.916 1.00 92.94 107 LEU A CA 1
ATOM 814 C C . LEU A 1 107 ? 6.919 -0.442 -19.364 1.00 92.94 107 LEU A C 1
ATOM 816 O O . LEU A 1 107 ? 8.094 -0.479 -19.734 1.00 92.94 107 LEU A O 1
ATOM 820 N N . PHE A 1 108 ? 5.915 -0.095 -20.167 1.00 94.25 108 PHE A N 1
ATOM 821 C CA . PHE A 1 108 ? 6.047 -0.024 -21.618 1.00 94.25 108 PHE A CA 1
ATOM 822 C C . PHE A 1 108 ? 5.763 1.356 -22.210 1.00 94.25 108 PHE A C 1
ATOM 824 O O . PHE A 1 108 ? 6.421 1.709 -23.190 1.00 94.25 108 PHE A O 1
ATOM 831 N N . ASP A 1 109 ? 4.867 2.140 -21.601 1.00 92.69 109 ASP A N 1
ATOM 832 C CA . ASP A 1 109 ? 4.422 3.431 -22.153 1.00 92.69 109 ASP A CA 1
ATOM 833 C C . ASP A 1 109 ? 4.997 4.647 -21.407 1.00 92.69 109 ASP A C 1
ATOM 835 O O . ASP A 1 109 ? 4.817 5.789 -21.828 1.00 92.69 109 ASP A O 1
ATOM 839 N N . GLY A 1 110 ? 5.736 4.414 -20.317 1.00 90.19 110 GLY A N 1
ATOM 840 C CA . GLY A 1 110 ? 6.471 5.451 -19.593 1.00 90.19 110 GLY A CA 1
ATOM 841 C C . GLY A 1 110 ? 5.594 6.423 -18.800 1.00 90.19 110 GLY A C 1
ATOM 842 O O . GLY A 1 110 ? 6.047 7.530 -18.517 1.00 90.19 110 GLY A O 1
ATOM 843 N N . TRP A 1 111 ? 4.372 6.025 -18.427 1.00 86.62 111 TRP A N 1
ATOM 844 C CA . TRP A 1 111 ? 3.349 6.903 -17.835 1.00 86.62 111 TRP A CA 1
ATOM 845 C C . TRP A 1 111 ? 3.842 7.724 -16.625 1.00 86.62 111 TRP A C 1
ATOM 847 O O . TRP A 1 111 ? 3.528 8.906 -16.516 1.00 86.62 111 TRP A O 1
ATOM 857 N N . GLU A 1 112 ? 4.692 7.143 -15.775 1.00 87.12 112 GLU A N 1
ATOM 858 C CA . GLU A 1 112 ? 5.212 7.797 -14.560 1.00 87.12 112 GLU A CA 1
ATOM 859 C C . GLU A 1 112 ? 6.533 8.561 -14.770 1.00 87.12 112 GLU A C 1
ATOM 861 O O . GLU A 1 112 ? 7.088 9.161 -13.848 1.00 87.12 112 GLU A O 1
ATOM 866 N N . GLY A 1 113 ? 7.129 8.480 -15.965 1.00 92.56 113 GLY A N 1
ATOM 867 C CA . GLY A 1 113 ? 8.454 9.044 -16.251 1.00 92.56 113 GLY A CA 1
ATOM 868 C C . GLY A 1 113 ? 9.613 8.415 -15.458 1.00 92.56 113 GLY A C 1
ATOM 869 O O . GLY A 1 113 ? 10.763 8.823 -15.628 1.00 92.56 113 GLY A O 1
ATOM 870 N N . TRP A 1 114 ? 9.356 7.405 -14.616 1.00 92.44 114 TRP A N 1
ATOM 871 C CA . TRP A 1 114 ? 10.361 6.767 -13.756 1.00 92.44 114 TRP A CA 1
ATOM 872 C C . TRP A 1 114 ? 11.523 6.166 -14.541 1.00 92.44 114 TRP A C 1
ATOM 874 O O . TRP A 1 114 ? 12.675 6.303 -14.136 1.00 92.44 114 TRP A O 1
ATOM 884 N N . TRP A 1 115 ? 11.239 5.551 -15.690 1.00 94.50 115 TRP A N 1
ATOM 885 C CA . TRP A 1 115 ? 12.269 5.010 -16.573 1.00 94.50 115 TRP A CA 1
ATOM 886 C C . TRP A 1 115 ? 13.219 6.090 -17.086 1.00 94.50 115 TRP A C 1
ATOM 888 O O . TRP A 1 115 ? 14.433 5.892 -17.082 1.00 94.50 115 TRP A O 1
ATOM 898 N N . ASP A 1 116 ? 12.690 7.239 -17.497 1.00 94.69 116 ASP A N 1
ATOM 899 C CA . ASP A 1 116 ? 13.504 8.331 -18.029 1.00 94.69 116 ASP A CA 1
ATOM 900 C C . ASP A 1 116 ? 14.321 9.001 -16.927 1.00 94.69 116 ASP A C 1
ATOM 902 O O . ASP A 1 116 ? 15.519 9.241 -17.104 1.00 94.69 116 ASP A O 1
ATOM 906 N N . ALA A 1 117 ? 13.717 9.208 -15.754 1.00 95.44 117 ALA A N 1
ATOM 907 C CA . ALA A 1 117 ? 14.425 9.690 -14.575 1.00 95.44 117 ALA A CA 1
ATOM 908 C C . ALA A 1 117 ? 15.568 8.738 -14.170 1.00 95.44 117 ALA A C 1
ATOM 910 O O . ALA A 1 117 ? 16.697 9.181 -13.946 1.00 95.44 117 ALA A O 1
ATOM 911 N N . ALA A 1 118 ? 15.310 7.426 -14.136 1.00 95.19 118 ALA A N 1
ATOM 912 C CA . ALA A 1 118 ? 16.305 6.417 -13.783 1.00 95.19 118 ALA A CA 1
ATOM 913 C C . ALA A 1 118 ? 17.449 6.346 -14.808 1.00 95.19 118 ALA A C 1
ATOM 915 O O . ALA A 1 118 ? 18.621 6.357 -14.422 1.00 95.19 118 ALA A O 1
ATOM 916 N N . ARG A 1 119 ? 17.139 6.346 -16.112 1.00 96.00 119 ARG A N 1
ATOM 917 C CA . ARG A 1 119 ? 18.148 6.392 -17.187 1.00 96.00 119 ARG A CA 1
ATOM 918 C C . ARG A 1 119 ? 19.008 7.652 -17.106 1.00 96.00 119 ARG A C 1
ATOM 920 O O . ARG A 1 119 ? 20.217 7.575 -17.310 1.00 96.00 119 ARG A O 1
ATOM 927 N N . GLY A 1 120 ? 18.407 8.796 -16.776 1.00 96.75 120 GLY A N 1
ATOM 928 C CA . GLY A 1 120 ? 19.104 10.074 -16.628 1.00 96.75 120 GLY A CA 1
ATOM 929 C C . GLY A 1 120 ? 20.026 10.163 -15.406 1.00 96.75 120 GLY A C 1
ATOM 930 O O . GLY A 1 120 ? 20.890 11.037 -15.365 1.00 96.75 120 GLY A O 1
ATOM 931 N N . GLY A 1 121 ? 19.883 9.267 -14.422 1.00 97.19 121 GLY 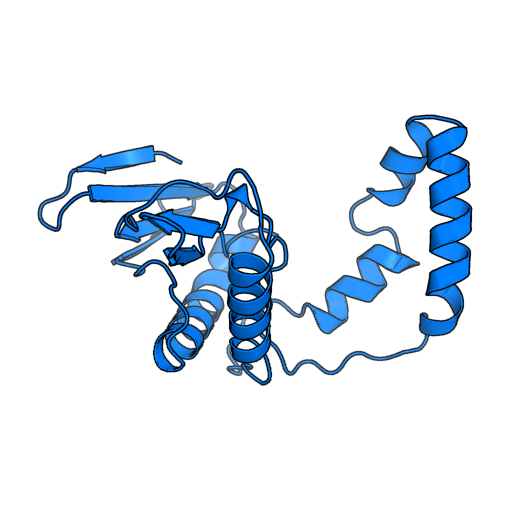A N 1
ATOM 932 C CA . GLY A 1 121 ? 20.630 9.334 -13.164 1.00 97.19 121 GLY A CA 1
ATOM 933 C C . GLY A 1 121 ? 22.118 8.986 -13.282 1.00 97.19 121 GLY A C 1
ATOM 934 O O . GLY A 1 121 ? 22.948 9.599 -12.614 1.00 97.19 121 GLY A O 1
ATOM 935 N N . SER A 1 122 ? 22.483 7.994 -14.106 1.00 97.81 122 SER A N 1
ATOM 936 C CA . SER A 1 122 ? 23.885 7.622 -14.376 1.00 97.81 122 SER A CA 1
ATOM 937 C C . SER A 1 122 ? 24.008 6.615 -15.533 1.00 97.81 122 SER A C 1
ATOM 939 O O . SER A 1 122 ? 23.046 5.899 -15.816 1.00 97.81 122 SER A O 1
ATOM 941 N N . PRO A 1 123 ? 25.205 6.436 -16.134 1.00 97.81 123 PRO A N 1
ATOM 942 C CA . PRO A 1 123 ? 25.431 5.382 -17.129 1.00 97.81 123 PRO A CA 1
ATOM 943 C C . PRO A 1 123 ? 25.145 3.964 -16.609 1.00 97.81 123 PRO A C 1
ATOM 945 O O . PRO A 1 123 ? 24.644 3.117 -17.344 1.00 97.81 123 PRO A O 1
ATOM 948 N N . ALA A 1 124 ? 25.436 3.700 -15.330 1.00 98.00 124 ALA A N 1
ATOM 949 C CA . ALA A 1 124 ? 25.149 2.408 -14.712 1.00 98.00 124 ALA A CA 1
ATOM 950 C C . ALA A 1 124 ? 23.636 2.171 -14.573 1.00 98.00 124 ALA A C 1
ATOM 952 O O . ALA A 1 124 ? 23.153 1.088 -14.898 1.00 98.00 124 ALA A O 1
ATOM 953 N N . ALA A 1 125 ? 22.884 3.193 -14.149 1.00 97.50 125 ALA A N 1
ATOM 954 C CA . ALA A 1 125 ? 21.428 3.126 -14.055 1.00 97.50 125 ALA A CA 1
ATOM 955 C C . ALA A 1 125 ? 20.777 2.948 -15.436 1.00 97.50 125 ALA A C 1
ATOM 957 O O . ALA A 1 125 ? 19.890 2.109 -15.581 1.00 97.50 125 ALA A O 1
ATOM 958 N N . ALA A 1 126 ? 21.272 3.644 -16.466 1.00 97.75 126 ALA A N 1
ATOM 959 C CA . ALA A 1 126 ? 20.827 3.461 -17.847 1.00 97.75 126 ALA A CA 1
ATOM 960 C C . ALA A 1 126 ? 21.020 2.013 -18.331 1.00 97.75 126 ALA A C 1
ATOM 962 O O . ALA A 1 126 ? 20.078 1.407 -18.835 1.00 97.75 126 ALA A O 1
ATOM 963 N N . SER A 1 127 ? 22.192 1.418 -18.084 1.00 98.00 127 SER A N 1
ATOM 964 C CA . SER A 1 127 ? 22.461 0.020 -18.449 1.00 98.00 127 SER A CA 1
ATOM 965 C C . SER A 1 127 ? 21.552 -0.976 -17.715 1.00 98.00 127 SER A C 1
ATOM 967 O O . SER A 1 127 ? 21.088 -1.951 -18.308 1.00 98.00 127 SER A O 1
ATOM 969 N N . VAL A 1 128 ? 21.250 -0.740 -16.433 1.00 97.62 128 VAL A N 1
ATOM 970 C CA . VAL A 1 128 ? 20.266 -1.550 -15.695 1.00 97.62 128 VAL A CA 1
ATOM 971 C C . VAL A 1 128 ? 18.877 -1.400 -16.310 1.00 97.62 128 VAL A C 1
ATOM 973 O O . VAL A 1 128 ? 18.204 -2.407 -16.514 1.00 97.62 128 VAL A O 1
ATOM 976 N N . CYS A 1 129 ? 18.474 -0.179 -16.666 1.00 97.19 129 CYS A N 1
ATOM 977 C CA . CYS A 1 129 ? 17.189 0.061 -17.309 1.00 97.19 129 CYS A CA 1
ATOM 978 C C . CYS A 1 129 ? 17.077 -0.685 -18.649 1.00 97.19 129 CYS A C 1
ATOM 980 O O . CYS A 1 129 ? 16.089 -1.365 -18.895 1.00 97.19 129 CYS A O 1
ATOM 982 N N . GLU A 1 130 ? 18.094 -0.628 -19.505 1.00 96.69 130 GLU A N 1
ATOM 983 C CA . GLU A 1 130 ? 18.102 -1.363 -20.779 1.00 96.69 130 GLU A CA 1
ATOM 984 C C . GLU A 1 130 ? 17.948 -2.876 -20.573 1.00 96.69 130 GLU A C 1
ATOM 986 O O . GLU A 1 130 ? 17.171 -3.530 -21.268 1.00 96.69 130 GLU A O 1
ATOM 991 N N . ARG A 1 131 ? 18.642 -3.434 -19.575 1.00 97.88 131 ARG A N 1
ATOM 992 C CA . ARG A 1 131 ? 18.552 -4.861 -19.242 1.00 97.88 131 ARG A CA 1
ATOM 993 C C . ARG A 1 131 ? 17.184 -5.253 -18.695 1.00 97.88 131 ARG A C 1
ATOM 995 O O . ARG A 1 131 ? 16.690 -6.318 -19.050 1.00 97.88 131 ARG A O 1
ATOM 1002 N N . LEU A 1 132 ? 16.593 -4.428 -17.833 1.00 97.00 132 LEU A N 1
ATOM 1003 C CA . LEU A 1 132 ? 15.252 -4.667 -17.301 1.00 97.00 132 LEU A CA 1
ATOM 1004 C C . LEU A 1 132 ? 14.198 -4.551 -18.405 1.00 97.00 132 LEU A C 1
ATOM 1006 O O . LEU A 1 132 ? 13.344 -5.421 -18.492 1.00 97.00 132 LEU A O 1
ATOM 1010 N N . ALA A 1 133 ? 14.304 -3.553 -19.287 1.00 95.81 133 ALA A N 1
ATOM 1011 C CA . ALA A 1 133 ? 13.411 -3.398 -20.434 1.00 95.81 133 ALA A CA 1
ATOM 1012 C C . ALA A 1 133 ? 13.461 -4.631 -21.349 1.00 95.81 133 ALA A C 1
ATOM 1014 O O . ALA A 1 133 ? 12.425 -5.202 -21.670 1.00 95.81 133 ALA A O 1
ATOM 1015 N N . ALA A 1 134 ? 14.662 -5.112 -21.687 1.00 97.25 134 ALA A N 1
ATOM 1016 C CA . ALA A 1 134 ? 14.825 -6.333 -22.476 1.00 97.25 134 ALA A CA 1
ATOM 1017 C C . ALA A 1 134 ? 14.284 -7.589 -21.767 1.00 97.25 134 ALA A C 1
ATOM 1019 O O . ALA A 1 134 ? 13.808 -8.508 -22.429 1.00 97.25 134 ALA A O 1
ATOM 1020 N N . LEU A 1 135 ? 14.361 -7.639 -20.432 1.00 97.06 135 LEU A N 1
ATOM 1021 C CA . LEU A 1 135 ? 13.833 -8.745 -19.633 1.00 97.06 135 LEU A CA 1
ATOM 1022 C C . LEU A 1 135 ? 12.299 -8.787 -19.648 1.00 97.06 135 LEU A C 1
ATOM 1024 O O . LEU A 1 135 ? 11.738 -9.878 -19.715 1.00 97.06 135 LEU A O 1
ATOM 1028 N N . VAL A 1 136 ? 11.634 -7.630 -19.571 1.00 96.19 136 VAL A N 1
ATOM 1029 C CA . VAL A 1 136 ? 10.163 -7.549 -19.522 1.00 96.19 136 VAL A CA 1
ATOM 1030 C C . VAL A 1 136 ? 9.509 -7.496 -20.904 1.00 96.19 136 VAL A C 1
ATOM 1032 O O . VAL A 1 136 ? 8.321 -7.774 -21.008 1.00 96.19 136 VAL A O 1
ATOM 1035 N N . GLU A 1 137 ? 10.262 -7.200 -21.967 1.00 96.50 137 GLU A N 1
ATOM 1036 C CA . GLU A 1 137 ? 9.751 -7.103 -23.344 1.00 96.50 137 GLU A CA 1
ATOM 1037 C C . GLU A 1 137 ? 8.905 -8.310 -23.801 1.00 96.50 137 GLU A C 1
ATOM 1039 O O . GLU A 1 137 ? 7.849 -8.085 -24.391 1.00 96.50 137 GLU A O 1
ATOM 1044 N N . PRO A 1 138 ? 9.261 -9.580 -23.506 1.00 96.88 138 PRO A N 1
ATOM 1045 C CA . PRO A 1 138 ? 8.426 -10.721 -23.893 1.00 96.88 138 PRO A CA 1
ATOM 1046 C C . PRO A 1 138 ? 7.026 -10.729 -23.262 1.00 96.88 138 PRO A C 1
ATOM 1048 O O . PRO A 1 138 ? 6.158 -11.456 -23.737 1.00 96.88 138 PRO A O 1
ATOM 1051 N N . ALA A 1 139 ? 6.807 -9.956 -22.195 1.00 95.31 139 ALA A N 1
ATOM 1052 C CA . ALA A 1 139 ? 5.523 -9.823 -21.518 1.00 95.31 139 ALA A CA 1
ATOM 1053 C C . ALA A 1 139 ? 4.685 -8.632 -22.025 1.00 95.31 139 ALA A C 1
ATOM 1055 O O . ALA A 1 139 ? 3.637 -8.356 -21.453 1.00 95.31 139 ALA A O 1
ATOM 1056 N N . ARG A 1 140 ? 5.115 -7.925 -23.083 1.00 94.44 140 ARG A N 1
ATOM 1057 C CA . ARG A 1 140 ? 4.418 -6.737 -23.613 1.00 94.44 140 ARG A CA 1
ATOM 1058 C C . ARG A 1 140 ? 2.956 -6.994 -23.975 1.00 94.44 140 ARG A C 1
ATOM 1060 O O . ARG A 1 140 ? 2.109 -6.163 -23.675 1.00 94.44 140 ARG A O 1
ATOM 1067 N N . ASP A 1 141 ? 2.687 -8.140 -24.591 1.00 93.88 141 ASP A N 1
ATOM 1068 C CA . ASP A 1 141 ? 1.345 -8.528 -25.039 1.00 93.88 141 ASP A CA 1
ATOM 1069 C C . ASP A 1 141 ? 0.623 -9.431 -24.019 1.00 93.88 141 ASP A C 1
ATOM 1071 O O . ASP A 1 141 ? -0.404 -10.034 -24.332 1.00 93.88 141 ASP A O 1
ATOM 1075 N N . VAL A 1 142 ? 1.170 -9.581 -22.805 1.00 92.88 142 VAL A N 1
ATOM 1076 C CA . VAL A 1 142 ? 0.518 -10.335 -21.729 1.00 92.88 142 VAL A CA 1
ATOM 1077 C C . VAL A 1 142 ? -0.528 -9.447 -21.071 1.00 92.88 142 VAL A C 1
ATOM 1079 O O . VAL A 1 142 ? -0.204 -8.436 -20.450 1.00 92.88 142 VAL A O 1
ATOM 1082 N N . GLU A 1 143 ? -1.787 -9.861 -21.166 1.00 89.44 143 GLU A N 1
ATOM 1083 C CA . GLU A 1 143 ? -2.876 -9.252 -20.410 1.00 89.44 143 GLU A CA 1
ATOM 1084 C C . GLU A 1 143 ? -2.921 -9.845 -18.999 1.00 89.44 143 GLU A C 1
ATOM 1086 O O . GLU A 1 143 ? -2.976 -11.064 -18.818 1.00 89.44 143 GLU A O 1
ATOM 1091 N N . LEU A 1 144 ? -2.873 -8.973 -17.991 1.00 88.12 144 LEU A N 1
ATOM 1092 C CA . LEU A 1 144 ? -3.053 -9.356 -16.596 1.00 88.12 144 LEU A CA 1
ATOM 1093 C C . LEU A 1 144 ? -4.547 -9.401 -16.271 1.00 88.12 144 LEU A C 1
ATOM 1095 O O . LEU A 1 144 ? -5.299 -8.497 -16.640 1.00 88.12 144 LEU A O 1
ATOM 1099 N N . GLU A 1 145 ? -4.977 -10.436 -15.554 1.00 86.25 145 GLU A N 1
ATOM 1100 C CA . GLU A 1 145 ? -6.346 -10.501 -15.050 1.00 86.25 145 GLU A CA 1
ATOM 1101 C C . GLU A 1 145 ? -6.539 -9.490 -13.912 1.00 86.25 145 GLU A C 1
ATOM 1103 O O . GLU A 1 145 ? -5.719 -9.374 -12.999 1.00 86.25 145 GLU A O 1
ATOM 1108 N N . ARG A 1 146 ? -7.655 -8.758 -13.948 1.00 84.69 146 ARG A N 1
ATOM 1109 C CA . ARG A 1 146 ? -8.082 -7.887 -12.851 1.00 84.69 146 ARG A CA 1
ATOM 1110 C C . ARG A 1 146 ? -8.809 -8.729 -11.799 1.00 84.69 146 ARG A C 1
ATOM 1112 O O . ARG A 1 146 ? -10.033 -8.754 -11.768 1.00 84.69 146 ARG A O 1
ATOM 1119 N N . SER A 1 147 ? -8.060 -9.456 -10.976 1.00 84.62 147 SER A N 1
ATOM 1120 C CA . SER A 1 147 ? -8.630 -10.328 -9.936 1.00 84.62 147 SER A CA 1
ATOM 1121 C C . SER A 1 147 ? -8.258 -9.932 -8.510 1.00 84.62 147 SER A C 1
ATOM 1123 O O . SER A 1 147 ? -8.897 -10.401 -7.569 1.00 84.62 147 SER A O 1
ATOM 1125 N N . ASP A 1 148 ? -7.233 -9.097 -8.337 1.00 88.50 148 ASP A N 1
ATOM 1126 C CA . ASP A 1 148 ? -6.564 -8.914 -7.050 1.00 88.50 148 ASP A CA 1
ATOM 1127 C C . ASP A 1 148 ? -6.580 -7.455 -6.591 1.00 88.50 148 ASP A C 1
ATOM 1129 O O . ASP A 1 148 ? -6.473 -6.524 -7.395 1.00 88.50 148 ASP A O 1
ATOM 1133 N N . PHE A 1 149 ? -6.623 -7.258 -5.271 1.00 90.81 149 PHE A N 1
ATOM 1134 C CA . PHE A 1 149 ? -6.449 -5.947 -4.653 1.00 90.81 149 PHE A CA 1
ATOM 1135 C C . PHE A 1 149 ? -5.078 -5.857 -3.989 1.00 90.81 149 PHE A C 1
ATOM 1137 O O . PHE A 1 149 ? -4.892 -6.310 -2.858 1.00 90.81 149 PHE A O 1
ATOM 1144 N N . VAL A 1 150 ? -4.118 -5.264 -4.699 1.00 90.12 150 VAL A N 1
ATOM 1145 C CA . VAL A 1 150 ? -2.730 -5.174 -4.236 1.00 90.12 150 VAL A CA 1
ATOM 1146 C C . VAL A 1 150 ? -2.419 -3.856 -3.531 1.00 90.12 150 VAL A C 1
ATOM 1148 O O . VAL A 1 150 ? -2.967 -2.814 -3.873 1.00 90.12 150 VAL A O 1
ATOM 1151 N N . HIS A 1 151 ? -1.488 -3.892 -2.570 1.00 91.06 151 HIS A N 1
ATOM 1152 C CA . HIS A 1 151 ? -1.051 -2.701 -1.824 1.00 91.06 151 HIS A CA 1
ATOM 1153 C C . HIS A 1 151 ? -0.213 -1.717 -2.654 1.00 91.06 151 HIS A C 1
ATOM 1155 O O . HIS A 1 151 ? 0.035 -0.635 -2.155 1.00 91.06 151 HIS A O 1
ATOM 1161 N N . HIS A 1 152 ? 0.300 -2.088 -3.838 1.00 86.56 152 HIS A N 1
ATOM 1162 C CA . HIS A 1 152 ? 1.181 -1.302 -4.747 1.00 86.56 152 HIS A CA 1
ATOM 1163 C C . HIS A 1 152 ? 2.516 -0.761 -4.181 1.00 86.56 152 HIS A C 1
ATOM 1165 O O . HIS A 1 152 ? 3.467 -0.612 -4.940 1.00 86.56 152 HIS A O 1
ATOM 1171 N N . ASP A 1 153 ? 2.634 -0.546 -2.872 1.00 91.06 153 ASP A N 1
ATOM 1172 C CA . ASP A 1 153 ? 3.831 -0.079 -2.160 1.00 91.06 153 ASP A CA 1
ATOM 1173 C C . ASP A 1 153 ? 4.040 -0.851 -0.840 1.00 91.06 153 ASP A C 1
ATOM 1175 O O . ASP A 1 153 ? 4.165 -0.286 0.250 1.00 91.06 153 ASP A O 1
ATOM 1179 N N . LEU A 1 154 ? 4.019 -2.187 -0.913 1.00 93.81 154 LEU A N 1
ATOM 1180 C CA . LEU A 1 154 ? 4.235 -3.049 0.254 1.00 93.81 154 LEU A CA 1
ATOM 1181 C C . LEU A 1 154 ? 5.725 -3.110 0.624 1.00 93.81 154 LEU A C 1
ATOM 1183 O O . LEU A 1 154 ? 6.409 -4.109 0.399 1.00 93.81 154 LEU A O 1
ATOM 1187 N N . ASN A 1 155 ? 6.241 -2.023 1.184 1.00 93.62 155 ASN A N 1
ATOM 1188 C CA . ASN A 1 155 ? 7.593 -1.943 1.724 1.00 93.62 155 ASN A CA 1
ATOM 1189 C C . ASN A 1 155 ? 7.585 -2.067 3.263 1.00 93.62 155 ASN A C 1
ATOM 1191 O O . ASN A 1 155 ? 6.551 -1.912 3.913 1.00 93.62 155 ASN A O 1
ATOM 1195 N N . LEU A 1 156 ? 8.750 -2.324 3.871 1.00 95.56 156 LEU A N 1
ATOM 1196 C CA . LEU A 1 156 ? 8.855 -2.545 5.323 1.00 95.56 156 LEU A CA 1
ATOM 1197 C C . LEU A 1 156 ? 8.388 -1.345 6.163 1.00 95.56 156 LEU A C 1
ATOM 1199 O O . LEU A 1 156 ? 7.914 -1.530 7.283 1.00 95.56 156 LEU A O 1
ATOM 1203 N N . SER A 1 157 ? 8.477 -0.123 5.628 1.00 95.31 157 SER A N 1
ATOM 1204 C CA . SER A 1 157 ? 8.046 1.074 6.351 1.00 95.31 157 SER A CA 1
ATOM 1205 C C . SER A 1 157 ? 6.518 1.200 6.466 1.00 95.31 157 SER A C 1
ATOM 1207 O O . SER A 1 157 ? 6.026 1.839 7.397 1.00 95.31 157 SER A O 1
ATOM 1209 N N . ASN A 1 158 ? 5.783 0.510 5.588 1.00 96.81 158 ASN A N 1
ATOM 1210 C CA . ASN A 1 158 ? 4.320 0.436 5.575 1.00 96.81 158 ASN A CA 1
ATOM 1211 C C . ASN A 1 158 ? 3.766 -0.745 6.389 1.00 96.81 158 ASN A C 1
ATOM 1213 O O . ASN A 1 158 ? 2.552 -0.883 6.541 1.00 96.81 158 ASN A O 1
ATOM 1217 N N . VAL A 1 159 ? 4.637 -1.582 6.961 1.00 97.75 159 VAL A N 1
ATOM 1218 C CA . VAL A 1 159 ? 4.252 -2.727 7.793 1.00 97.75 159 VAL A CA 1
ATOM 1219 C C . VAL A 1 159 ? 4.620 -2.446 9.242 1.00 97.75 159 VAL A C 1
ATOM 1221 O O . VAL A 1 159 ? 5.789 -2.276 9.579 1.00 97.75 159 VAL A O 1
ATOM 1224 N N . LEU A 1 160 ? 3.618 -2.417 10.116 1.00 97.88 160 LEU A N 1
ATOM 1225 C CA . LEU A 1 160 ? 3.784 -2.183 11.544 1.00 97.88 160 LEU A CA 1
ATOM 1226 C C . LEU A 1 160 ? 3.828 -3.505 12.304 1.00 97.88 160 LEU A C 1
ATOM 1228 O O . LEU A 1 160 ? 3.023 -4.403 12.049 1.00 97.88 160 LEU A O 1
ATOM 1232 N N . ALA A 1 161 ? 4.731 -3.593 13.276 1.00 97.31 161 ALA A N 1
ATOM 1233 C CA . ALA A 1 161 ? 4.860 -4.753 14.142 1.00 97.31 161 ALA A CA 1
ATOM 1234 C C . ALA A 1 161 ? 5.086 -4.378 15.613 1.00 97.31 161 ALA A C 1
ATOM 1236 O O . ALA A 1 161 ? 5.579 -3.294 15.946 1.00 97.31 161 ALA A O 1
ATOM 1237 N N 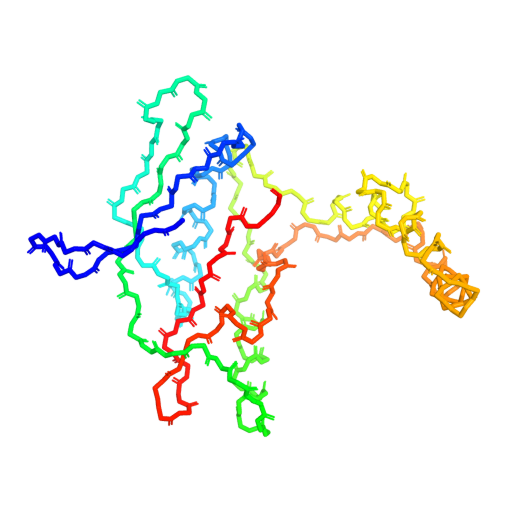. VAL A 1 162 ? 4.738 -5.314 16.494 1.00 96.56 162 VAL A N 1
ATOM 1238 C CA . VAL A 1 162 ? 5.078 -5.318 17.922 1.00 96.56 162 VAL A CA 1
ATOM 1239 C C . VAL A 1 162 ? 5.750 -6.649 18.218 1.00 96.56 162 VAL A C 1
ATOM 1241 O O . VAL A 1 162 ? 5.171 -7.694 17.932 1.00 96.56 162 VAL A O 1
ATOM 1244 N N . ASP A 1 163 ? 6.965 -6.612 18.764 1.00 91.50 163 ASP A N 1
ATOM 1245 C CA . ASP A 1 163 ? 7.729 -7.810 19.139 1.00 91.50 163 ASP A CA 1
ATOM 1246 C C . ASP A 1 163 ? 7.809 -8.862 18.011 1.00 91.50 163 ASP A C 1
ATOM 1248 O O . ASP A 1 163 ? 7.608 -10.052 18.230 1.00 91.50 163 ASP A O 1
ATOM 1252 N N . GLY A 1 164 ? 8.050 -8.406 16.773 1.00 86.44 164 GLY A N 1
ATOM 1253 C CA . GLY A 1 164 ? 8.157 -9.259 15.578 1.00 86.44 164 GLY A CA 1
ATOM 1254 C C . GLY A 1 164 ? 6.821 -9.694 14.965 1.00 86.44 164 GLY A C 1
ATOM 1255 O O . GLY A 1 164 ? 6.788 -10.179 13.839 1.00 86.44 164 GLY A O 1
ATOM 1256 N N . ARG A 1 165 ? 5.692 -9.466 15.642 1.00 93.62 165 ARG A N 1
ATOM 1257 C CA . ARG A 1 165 ? 4.364 -9.790 15.118 1.00 93.62 165 ARG A CA 1
ATOM 1258 C C . ARG A 1 165 ? 3.783 -8.617 14.340 1.00 93.62 165 ARG A C 1
ATOM 1260 O O . ARG A 1 165 ? 3.609 -7.540 14.908 1.00 93.62 165 ARG A O 1
ATOM 1267 N N . ILE A 1 166 ? 3.404 -8.847 13.083 1.00 97.38 166 ILE A N 1
ATOM 1268 C CA . ILE A 1 166 ? 2.708 -7.845 12.265 1.00 97.38 166 ILE A CA 1
ATOM 1269 C C . ILE A 1 166 ? 1.355 -7.511 12.901 1.00 97.38 166 ILE A C 1
ATOM 1271 O O . ILE A 1 166 ? 0.543 -8.387 13.208 1.00 97.38 166 ILE A O 1
ATOM 1275 N N . THR A 1 167 ? 1.126 -6.221 13.102 1.00 97.25 167 THR A N 1
ATOM 1276 C CA . THR A 1 167 ? -0.083 -5.653 13.702 1.00 97.25 167 THR A CA 1
ATOM 1277 C C . THR A 1 167 ? -0.840 -4.751 12.740 1.00 97.25 167 THR A C 1
ATOM 1279 O O . THR A 1 167 ? -2.019 -4.494 12.978 1.00 97.25 167 THR A O 1
ATOM 1282 N N . GLY A 1 168 ? -0.192 -4.281 11.672 1.00 97.50 168 GLY A N 1
ATOM 1283 C CA . GLY A 1 168 ? -0.784 -3.363 10.711 1.00 97.50 168 GLY A CA 1
ATOM 1284 C C . GLY A 1 168 ? -0.064 -3.332 9.378 1.00 97.50 168 GLY A C 1
ATOM 1285 O O . GLY A 1 168 ? 1.155 -3.457 9.327 1.00 97.50 168 GLY A O 1
ATOM 1286 N N . VAL A 1 169 ? -0.816 -3.067 8.321 1.00 97.69 169 VAL A N 1
ATOM 1287 C CA . VAL A 1 169 ? -0.307 -2.579 7.044 1.00 97.69 169 VAL A CA 1
ATOM 1288 C C . VAL A 1 169 ? -1.074 -1.309 6.697 1.00 97.69 169 VAL A C 1
ATOM 1290 O O . VAL A 1 169 ? -2.310 -1.284 6.737 1.00 97.69 169 VAL A O 1
ATOM 1293 N N . VAL A 1 170 ? -0.333 -0.245 6.418 1.00 95.88 170 VAL A N 1
ATOM 1294 C CA . VAL A 1 170 ? -0.842 1.119 6.264 1.00 95.88 170 VAL A CA 1
ATOM 1295 C C . VAL A 1 170 ? -0.402 1.712 4.931 1.00 95.88 170 VAL A C 1
ATOM 1297 O O . VAL A 1 170 ? 0.531 1.219 4.321 1.00 95.88 170 VAL A O 1
ATOM 1300 N N . ASP A 1 171 ? -1.023 2.830 4.556 1.00 93.62 171 ASP A N 1
ATOM 1301 C CA . ASP A 1 171 ? -0.701 3.588 3.334 1.00 93.62 171 ASP A CA 1
ATOM 1302 C C . ASP A 1 171 ? -1.202 2.946 2.027 1.00 93.62 171 ASP A C 1
ATOM 1304 O O . ASP A 1 171 ? -0.509 2.830 1.019 1.00 93.62 171 ASP A O 1
ATOM 1308 N N . TRP A 1 172 ? -2.484 2.579 2.041 1.00 92.69 172 TRP A N 1
ATOM 1309 C CA . TRP A 1 172 ? -3.213 2.011 0.902 1.00 92.69 172 TRP A CA 1
ATOM 1310 C C . TRP A 1 172 ? -3.664 3.056 -0.129 1.00 92.69 172 TRP A C 1
ATOM 1312 O O . TRP A 1 172 ? -4.365 2.738 -1.092 1.00 92.69 172 TRP A O 1
ATOM 1322 N N . GLU A 1 173 ? -3.323 4.323 0.089 1.00 86.38 173 GLU A N 1
ATOM 1323 C CA . GLU A 1 173 ? -3.675 5.438 -0.787 1.00 86.38 173 GLU A CA 1
ATOM 1324 C C . GLU A 1 173 ? -2.612 5.740 -1.845 1.00 86.38 173 GLU A C 1
ATOM 1326 O O . GLU A 1 173 ? -2.871 6.591 -2.693 1.00 86.38 173 GLU A O 1
ATOM 1331 N N . GLY A 1 174 ? -1.452 5.069 -1.796 1.00 65.88 174 GLY A N 1
ATOM 1332 C CA . GLY A 1 174 ? -0.394 5.231 -2.797 1.00 65.88 174 GLY A CA 1
ATOM 1333 C C . GLY A 1 174 ? -0.913 5.030 -4.230 1.00 65.88 174 GLY A C 1
ATOM 1334 O O . GLY A 1 174 ? -1.750 4.170 -4.502 1.00 65.88 174 GLY A O 1
ATOM 1335 N N . GLY A 1 175 ? -0.466 5.908 -5.119 1.00 50.47 175 GLY A N 1
ATOM 1336 C CA . GLY A 1 175 ? -1.050 6.168 -6.434 1.00 50.47 175 GLY A CA 1
ATOM 1337 C C . GLY A 1 175 ? -0.848 7.630 -6.787 1.00 50.47 175 GLY A C 1
ATOM 1338 O O . GLY A 1 175 ? -1.603 8.483 -6.262 1.00 50.47 175 GLY A O 1
#

Sequence (175 aa):
MWLAESPVGPVVVKVLANPHVAAGEPWRTSMLAALAARGYPVAERLWHGRLDDESYVILERRVTGLPLATMDSETLDALLALVELQAGIDVDLEGGFDVARWVPLVLFDGWEGWWDAARGGSPAAASVCERLAALVEPARDVELERSDFVHHDLNLSNVLAVDGRITGVVDWEGG